Protein AF-A0A2E5SW04-F1 (afdb_monomer_lite)

Foldseek 3Di:
DKAWDADQDLPDDIDIDDDDCVVCVPDDDDDDPQQDADPVRAGHVVVVSRCCSVPHDPCPVVRDDD

Radius of gyration: 14.74 Å; chains: 1; bounding box: 36×22×36 Å

pLDDT: mean 82.5, std 13.59, range [42.25, 95.62]

Sequence (66 aa):
MITLNPLNEPSQSPSTGIASLEEVAFRTRKLPEEFRPGKDGNIPDSYKNYLTPLIGQETENIFTVS

Structure (mmCIF, N/CA/C/O backbone):
data_AF-A0A2E5SW04-F1
#
_entry.id   AF-A0A2E5SW04-F1
#
loop_
_atom_site.group_PDB
_atom_site.id
_atom_site.type_symbol
_atom_site.label_atom_id
_atom_site.label_alt_id
_atom_site.label_comp_id
_atom_site.label_asym_id
_atom_site.label_entity_id
_atom_site.label_seq_id
_atom_site.pdbx_PDB_ins_code
_atom_site.Cartn_x
_atom_site.Cartn_y
_atom_site.Cartn_z
_atom_site.occupancy
_atom_site.B_iso_or_equiv
_atom_site.auth_seq_id
_atom_site.auth_comp_id
_atom_site.auth_asym_id
_atom_site.auth_atom_id
_atom_site.pdbx_PDB_model_num
ATOM 1 N N . MET A 1 1 ? -8.744 -0.090 15.226 1.00 88.81 1 MET A N 1
ATOM 2 C CA . MET A 1 1 ? -7.624 -0.840 14.623 1.00 88.81 1 MET A CA 1
ATOM 3 C C . MET A 1 1 ? -6.436 0.095 14.494 1.00 88.81 1 MET A C 1
ATOM 5 O O . MET A 1 1 ? -6.625 1.216 14.038 1.00 88.81 1 MET A O 1
ATOM 9 N N . ILE A 1 2 ? -5.251 -0.326 14.940 1.00 93.00 2 ILE A N 1
ATOM 10 C CA . ILE A 1 2 ? -4.018 0.450 14.746 1.00 93.00 2 ILE A CA 1
ATOM 11 C C . ILE A 1 2 ? -3.609 0.317 13.276 1.00 93.00 2 ILE A C 1
ATOM 13 O O . ILE A 1 2 ? -3.631 -0.788 12.732 1.00 93.00 2 ILE A O 1
ATOM 17 N N . THR A 1 3 ? -3.255 1.426 12.634 1.00 91.12 3 THR A N 1
ATOM 18 C CA . THR A 1 3 ? -2.791 1.467 11.241 1.00 91.12 3 THR A CA 1
ATOM 19 C C . THR A 1 3 ? -1.384 2.042 11.159 1.00 91.12 3 THR A C 1
ATOM 21 O O . THR A 1 3 ? -0.965 2.799 12.030 1.00 91.12 3 THR A O 1
ATOM 24 N N . LEU A 1 4 ? -0.659 1.711 10.091 1.00 89.88 4 LEU A N 1
ATOM 25 C CA . LEU A 1 4 ? 0.576 2.402 9.722 1.00 89.88 4 LEU A CA 1
ATOM 26 C C . LEU A 1 4 ? 0.230 3.514 8.735 1.00 89.88 4 LEU A C 1
ATOM 28 O O . LEU A 1 4 ? -0.441 3.253 7.730 1.00 89.88 4 LEU A O 1
ATOM 32 N N . ASN A 1 5 ? 0.658 4.736 9.035 1.00 87.94 5 ASN A N 1
ATOM 33 C CA . ASN A 1 5 ? 0.490 5.853 8.114 1.00 87.94 5 ASN A CA 1
ATOM 34 C C . ASN A 1 5 ? 1.454 5.691 6.924 1.00 87.94 5 ASN A C 1
ATOM 36 O O . ASN A 1 5 ? 2.529 5.109 7.098 1.00 87.94 5 ASN A O 1
ATOM 40 N N . PRO A 1 6 ? 1.093 6.178 5.723 1.00 82.50 6 PRO A N 1
ATOM 41 C CA . PRO A 1 6 ? 1.978 6.122 4.564 1.00 82.50 6 PRO A CA 1
ATOM 42 C C . PRO A 1 6 ? 3.326 6.797 4.840 1.00 82.50 6 PRO A C 1
ATOM 44 O O . PRO A 1 6 ? 3.375 7.871 5.443 1.00 82.50 6 PRO A O 1
ATOM 47 N N . LEU A 1 7 ? 4.402 6.162 4.373 1.00 82.88 7 LEU A N 1
ATOM 48 C CA . LEU A 1 7 ?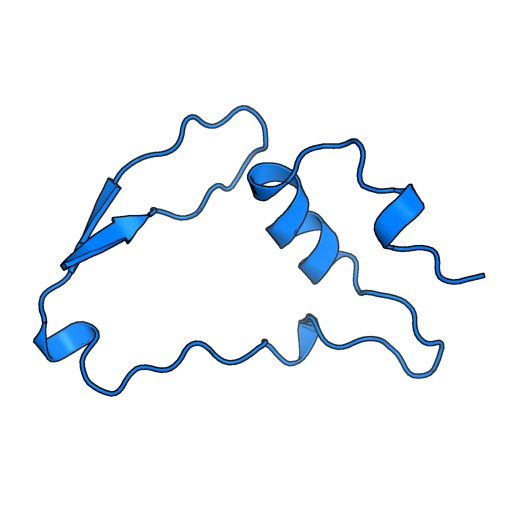 5.727 6.768 4.308 1.00 82.88 7 LEU A CA 1
ATOM 49 C C . LEU A 1 7 ? 5.878 7.405 2.931 1.00 82.88 7 LEU A C 1
ATOM 51 O O . LEU A 1 7 ? 5.737 6.717 1.921 1.00 82.88 7 LEU A O 1
ATOM 55 N N . ASN A 1 8 ? 6.141 8.706 2.899 1.00 78.00 8 ASN A N 1
ATOM 56 C CA . ASN A 1 8 ? 6.343 9.443 1.653 1.00 78.00 8 ASN A CA 1
ATOM 57 C C . ASN A 1 8 ? 7.830 9.543 1.291 1.00 78.00 8 ASN A C 1
ATOM 59 O O . ASN A 1 8 ? 8.161 9.709 0.122 1.00 78.00 8 ASN A O 1
ATOM 63 N N . GLU A 1 9 ? 8.718 9.425 2.283 1.00 75.38 9 GLU A N 1
ATOM 64 C CA . GLU A 1 9 ? 10.166 9.522 2.104 1.00 75.38 9 GLU A CA 1
ATOM 65 C C . GLU A 1 9 ? 10.903 8.423 2.889 1.00 75.38 9 GLU A C 1
ATOM 67 O O . GLU A 1 9 ? 10.462 8.058 3.981 1.00 75.38 9 GLU A O 1
ATOM 72 N N . PRO A 1 10 ? 12.051 7.915 2.395 1.00 71.31 10 PRO A N 1
ATOM 73 C CA . PRO A 1 10 ? 12.819 6.865 3.078 1.00 71.31 10 PRO A CA 1
ATOM 74 C C . PRO A 1 10 ? 13.362 7.259 4.458 1.00 71.31 10 PRO A C 1
ATOM 76 O O . PRO A 1 10 ? 13.589 6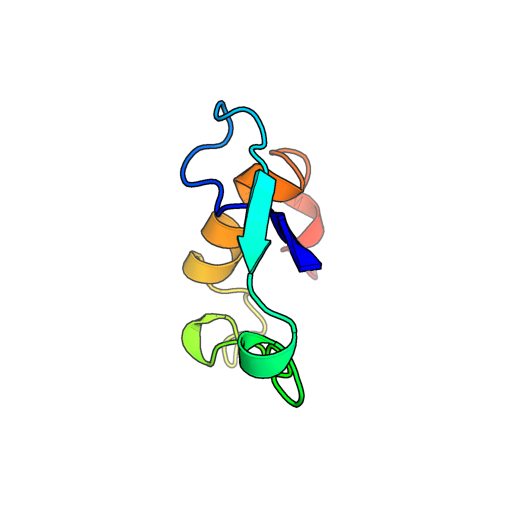.400 5.303 1.00 71.31 10 PRO A O 1
ATOM 79 N N . SER A 1 11 ? 13.586 8.552 4.695 1.00 75.94 11 SER A N 1
ATOM 80 C CA . SER A 1 11 ? 14.060 9.097 5.974 1.00 75.94 11 SER A CA 1
ATOM 81 C C . SER A 1 11 ? 12.936 9.300 6.996 1.00 75.94 11 SER A C 1
ATOM 83 O O . SER A 1 11 ? 13.206 9.622 8.157 1.00 75.94 11 SER A O 1
ATOM 85 N N . GLN A 1 12 ? 11.673 9.138 6.589 1.00 79.75 12 GLN A N 1
ATOM 86 C CA . GLN A 1 12 ? 10.525 9.364 7.452 1.00 79.75 12 GLN A 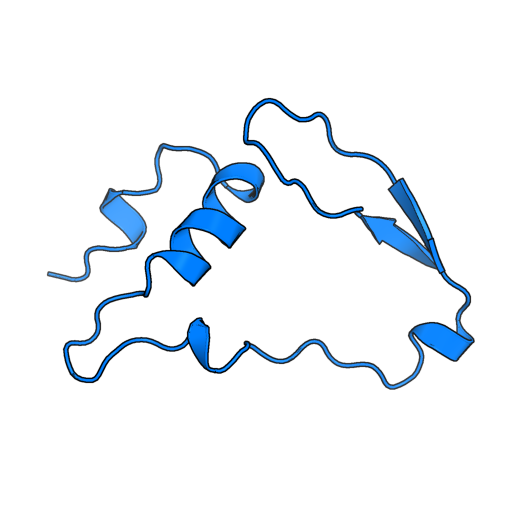CA 1
ATOM 87 C C . GLN A 1 12 ? 10.402 8.240 8.483 1.00 79.75 12 GLN A C 1
ATOM 89 O O . GLN A 1 12 ? 10.337 7.058 8.151 1.00 79.75 12 GLN A O 1
ATOM 94 N N . SER A 1 13 ? 10.311 8.612 9.760 1.00 81.62 13 SER A N 1
ATOM 95 C CA . SER A 1 13 ? 10.037 7.638 10.817 1.00 81.62 13 SER A CA 1
ATOM 96 C C . SER A 1 13 ? 8.601 7.104 10.704 1.00 81.62 13 SER A C 1
ATOM 98 O O . SER A 1 13 ? 7.674 7.898 10.502 1.00 81.62 13 SER A O 1
ATOM 100 N N . PRO A 1 14 ? 8.381 5.787 10.883 1.00 84.25 14 PRO A N 1
ATOM 101 C CA . PRO A 1 14 ? 7.044 5.215 10.945 1.00 84.25 14 PRO A CA 1
ATOM 102 C C . PRO A 1 14 ? 6.183 5.909 11.996 1.00 84.25 14 PRO A C 1
ATOM 104 O O . PRO A 1 14 ? 6.617 6.150 13.122 1.00 84.25 14 PRO A O 1
ATOM 107 N N . SER A 1 15 ? 4.936 6.197 11.633 1.00 90.31 15 SER A N 1
ATOM 108 C CA . SER A 1 15 ? 3.929 6.693 12.567 1.00 90.31 15 SER A CA 1
ATOM 109 C C . SER A 1 15 ? 2.675 5.837 12.493 1.00 90.31 15 SER A C 1
ATOM 111 O O . SER A 1 15 ? 2.366 5.219 11.468 1.00 90.31 15 SER A O 1
ATOM 113 N N . THR A 1 16 ? 1.964 5.781 13.614 1.00 93.44 16 THR A N 1
ATOM 114 C CA . THR A 1 16 ? 0.724 5.022 13.727 1.00 93.44 16 THR A CA 1
ATOM 115 C C . THR A 1 16 ? -0.483 5.939 13.603 1.00 93.44 16 THR A C 1
ATOM 117 O O . THR A 1 16 ? -0.442 7.122 13.943 1.00 93.44 16 THR A O 1
ATOM 120 N N . GLY A 1 17 ? -1.563 5.379 13.078 1.00 92.62 17 GLY A N 1
ATOM 121 C CA . GLY A 1 17 ? -2.884 5.985 13.034 1.00 92.62 17 GLY A CA 1
ATOM 122 C C . GLY A 1 17 ? -3.914 5.065 13.680 1.00 92.62 17 GLY A C 1
ATOM 123 O O . GLY A 1 17 ? -3.615 3.934 14.082 1.00 92.62 17 GLY A O 1
ATOM 124 N N . ILE A 1 18 ? -5.145 5.557 13.777 1.00 95.12 18 ILE A N 1
ATOM 125 C CA . ILE A 1 18 ? -6.283 4.790 14.276 1.00 95.12 18 ILE A CA 1
ATOM 126 C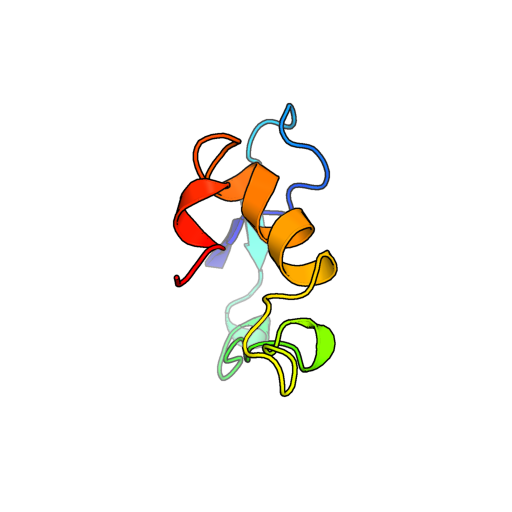 C . ILE A 1 18 ? -7.386 4.859 13.227 1.00 95.12 18 ILE A C 1
ATOM 128 O O . ILE A 1 18 ? -7.767 5.943 12.801 1.00 95.12 18 ILE A O 1
ATOM 132 N N . ALA A 1 19 ? -7.909 3.694 12.855 1.00 93.00 19 ALA A N 1
ATOM 133 C CA . ALA A 1 19 ? -9.131 3.554 12.072 1.00 93.00 19 ALA A CA 1
ATOM 134 C C . ALA A 1 19 ? -10.177 2.774 12.878 1.00 93.00 19 ALA A C 1
ATOM 136 O O . ALA A 1 19 ? -9.836 1.883 13.674 1.00 93.00 19 ALA A O 1
ATOM 137 N N . SER A 1 20 ? -11.451 3.090 12.686 1.00 95.62 20 SER A N 1
ATOM 138 C CA . SER A 1 20 ? -12.562 2.315 13.239 1.00 95.62 20 SER A CA 1
ATOM 139 C C . SER A 1 20 ? -12.602 0.911 12.625 1.00 95.62 20 SER A C 1
ATOM 141 O O . SER A 1 20 ? -12.068 0.664 11.543 1.00 95.62 20 SER A O 1
ATOM 143 N N . LEU A 1 21 ? -13.219 -0.046 13.327 1.00 94.00 21 LEU A N 1
ATOM 144 C CA . LEU A 1 21 ? -13.385 -1.398 12.783 1.00 94.00 21 LEU A CA 1
ATOM 145 C C . LEU A 1 21 ? -14.339 -1.416 11.588 1.00 94.00 21 LEU A C 1
ATOM 147 O O . LEU A 1 21 ? -14.119 -2.190 10.669 1.00 94.00 21 LEU A O 1
ATOM 151 N N . GLU A 1 22 ? -15.347 -0.547 11.577 1.00 94.38 22 GLU A N 1
ATOM 152 C CA . GLU A 1 22 ? -16.281 -0.400 10.459 1.00 94.38 22 GLU A CA 1
ATOM 153 C C . GLU A 1 22 ? -15.570 0.054 9.176 1.00 94.38 22 GLU A C 1
ATOM 155 O O . GLU A 1 22 ? -15.807 -0.506 8.109 1.00 94.38 22 GLU A O 1
ATOM 160 N N . GLU A 1 23 ? -14.626 0.997 9.276 1.00 90.75 23 GLU A N 1
ATOM 161 C CA . GLU A 1 23 ? -13.869 1.499 8.120 1.00 90.75 23 GLU A CA 1
ATOM 162 C C . GLU A 1 23 ? -12.985 0.438 7.460 1.00 90.75 23 GLU A C 1
ATOM 164 O O . GLU A 1 23 ? -12.715 0.531 6.263 1.00 90.75 23 GLU A O 1
ATOM 169 N N . VAL A 1 24 ? -12.511 -0.549 8.220 1.00 91.94 24 VAL A N 1
ATOM 170 C CA . VAL A 1 24 ? -11.599 -1.597 7.729 1.00 91.94 24 VAL A CA 1
ATOM 171 C C . VAL A 1 24 ? -12.292 -2.941 7.526 1.00 91.94 24 VAL A C 1
ATOM 173 O O . VAL A 1 24 ? -11.762 -3.800 6.818 1.00 91.94 24 VAL A O 1
ATOM 176 N N . ALA A 1 25 ? -13.475 -3.131 8.112 1.00 91.25 25 ALA A N 1
ATOM 177 C CA . ALA A 1 25 ? -14.280 -4.323 7.919 1.00 91.25 25 ALA A CA 1
ATOM 178 C C . ALA A 1 25 ? -14.568 -4.499 6.426 1.00 91.25 25 ALA A C 1
ATOM 180 O O . ALA A 1 25 ? -14.957 -3.565 5.728 1.00 91.25 25 ALA A O 1
ATOM 181 N N . PHE A 1 26 ? -14.322 -5.707 5.920 1.00 87.31 26 PHE A N 1
ATOM 182 C CA . PHE A 1 26 ? -14.503 -6.069 4.510 1.00 87.31 26 PHE A CA 1
ATOM 183 C C . PHE A 1 26 ? -13.638 -5.289 3.500 1.00 87.31 26 PHE A C 1
ATOM 185 O O . PHE A 1 26 ? -13.779 -5.496 2.293 1.00 87.31 26 PHE A O 1
ATOM 192 N N . ARG A 1 27 ? -12.696 -4.441 3.945 1.00 87.19 27 ARG A N 1
ATOM 193 C CA . ARG A 1 27 ? -11.719 -3.808 3.051 1.00 87.19 27 ARG A CA 1
ATOM 194 C C . ARG A 1 27 ? -10.508 -4.711 2.856 1.00 87.19 27 ARG A C 1
ATOM 196 O O . ARG A 1 27 ? -9.657 -4.841 3.730 1.00 87.19 27 ARG A O 1
ATOM 203 N N . THR A 1 28 ? -10.379 -5.276 1.662 1.00 89.69 28 THR A N 1
ATOM 204 C CA . THR A 1 28 ? -9.149 -5.946 1.221 1.00 89.69 28 THR A CA 1
ATOM 205 C C . THR A 1 28 ? -8.334 -4.991 0.357 1.00 89.69 28 THR A C 1
ATOM 207 O O . THR A 1 28 ? -8.829 -4.498 -0.658 1.00 89.69 28 THR A O 1
ATOM 210 N N . ARG A 1 29 ? -7.073 -4.736 0.727 1.00 88.75 29 ARG A N 1
ATOM 211 C CA . ARG A 1 29 ? -6.146 -4.001 -0.143 1.00 88.75 29 ARG A CA 1
ATOM 212 C C . ARG A 1 29 ? -5.827 -4.863 -1.362 1.00 88.75 29 ARG A C 1
ATOM 214 O O . ARG A 1 29 ? -5.295 -5.960 -1.221 1.00 88.75 29 ARG A O 1
ATOM 221 N N . LYS A 1 30 ? -6.172 -4.368 -2.548 1.00 91.75 30 LYS A N 1
ATOM 222 C CA . LYS A 1 30 ? -5.791 -4.971 -3.829 1.00 91.75 30 LYS A CA 1
ATOM 223 C C . LYS A 1 30 ? -4.543 -4.274 -4.352 1.00 91.75 30 LYS A C 1
ATOM 225 O O . LYS A 1 30 ? -4.352 -3.093 -4.074 1.00 91.75 30 LYS A O 1
ATOM 230 N N . LEU A 1 31 ? -3.729 -4.996 -5.118 1.00 90.50 31 LEU A N 1
ATOM 231 C CA . LEU A 1 31 ? -2.618 -4.386 -5.839 1.00 90.50 31 LEU A CA 1
ATOM 232 C C . LEU A 1 31 ? -3.186 -3.394 -6.877 1.00 90.50 31 LEU A C 1
ATOM 234 O O . LEU A 1 31 ? -3.985 -3.830 -7.718 1.00 90.50 31 LEU A O 1
ATOM 238 N N . PRO A 1 32 ? -2.817 -2.099 -6.813 1.00 93.00 32 PRO A N 1
ATOM 239 C CA . PRO A 1 32 ? -3.199 -1.111 -7.817 1.00 93.00 32 PRO A CA 1
ATOM 240 C C . PRO A 1 32 ? -2.736 -1.523 -9.218 1.00 93.00 32 PRO A C 1
ATOM 242 O O . PRO A 1 32 ? -1.745 -2.241 -9.371 1.00 93.00 32 PRO A O 1
ATOM 245 N N . GLU A 1 33 ? -3.464 -1.109 -10.252 1.00 93.38 33 GLU A N 1
ATOM 246 C CA . GLU A 1 33 ? -3.148 -1.522 -11.626 1.00 93.38 33 GLU A CA 1
ATOM 247 C C . GLU A 1 33 ? -1.825 -0.929 -12.101 1.00 93.38 33 GLU A C 1
ATOM 249 O O . GLU A 1 33 ? -1.047 -1.612 -12.761 1.00 93.38 33 GLU A O 1
ATOM 254 N N . GLU A 1 34 ? -1.531 0.294 -11.673 1.00 92.50 34 GLU A N 1
ATOM 255 C CA . GLU A 1 34 ? -0.287 1.011 -11.920 1.00 92.50 34 GLU A CA 1
ATOM 256 C C . GLU A 1 34 ? 0.941 0.358 -11.275 1.00 92.50 34 GLU A C 1
ATOM 258 O O . GLU A 1 34 ? 2.060 0.747 -11.597 1.00 92.50 34 GLU A O 1
ATOM 263 N N . PHE A 1 35 ? 0.754 -0.602 -10.362 1.00 93.12 35 PHE A N 1
ATOM 264 C CA . PHE A 1 35 ? 1.842 -1.368 -9.747 1.00 93.12 35 PHE A CA 1
ATOM 265 C C . PHE A 1 35 ? 2.066 -2.724 -10.422 1.00 93.12 35 PHE A C 1
ATOM 267 O O . PHE A 1 35 ? 3.018 -3.429 -10.085 1.00 93.12 35 PHE A O 1
ATOM 274 N N . ARG A 1 36 ? 1.192 -3.127 -11.353 1.00 91.44 36 ARG A N 1
ATOM 275 C CA . ARG A 1 36 ? 1.336 -4.408 -12.051 1.00 91.44 36 ARG A CA 1
ATOM 276 C C . ARG A 1 36 ? 2.524 -4.353 -13.017 1.00 91.44 36 ARG A C 1
ATOM 278 O O . ARG A 1 36 ? 2.703 -3.332 -13.677 1.00 91.44 36 ARG A O 1
ATOM 285 N N . PRO A 1 37 ? 3.301 -5.443 -13.148 1.00 90.75 37 PRO A N 1
ATOM 286 C CA . PRO A 1 37 ? 4.366 -5.519 -14.136 1.00 90.75 37 PRO A CA 1
ATOM 287 C C . PRO A 1 37 ? 3.876 -5.235 -15.558 1.00 90.75 37 PRO A C 1
ATOM 289 O O . PRO A 1 37 ? 2.757 -5.604 -15.935 1.00 90.75 37 PRO A O 1
ATOM 292 N N . GLY A 1 38 ? 4.740 -4.602 -16.347 1.00 87.50 38 GLY A N 1
ATOM 293 C CA . GLY A 1 38 ? 4.529 -4.429 -17.777 1.00 87.50 38 GLY A CA 1
ATOM 294 C C . GLY A 1 38 ? 4.545 -5.764 -18.527 1.00 87.50 38 GLY A C 1
ATOM 295 O O . GLY A 1 38 ? 4.847 -6.826 -17.981 1.00 87.50 38 GLY A O 1
ATOM 296 N N . LYS A 1 39 ? 4.235 -5.718 -19.827 1.00 88.44 39 LYS A N 1
ATOM 297 C CA . LYS A 1 39 ? 4.311 -6.905 -20.704 1.00 88.44 39 LYS A CA 1
ATOM 298 C C . LYS A 1 39 ? 5.731 -7.468 -20.830 1.00 88.44 39 LYS A C 1
ATOM 300 O O . LYS A 1 39 ? 5.898 -8.623 -21.197 1.00 88.44 39 LYS A O 1
ATOM 305 N N . ASP A 1 40 ? 6.721 -6.634 -20.559 1.00 87.38 40 ASP A N 1
ATOM 306 C CA . ASP A 1 40 ? 8.146 -6.941 -20.486 1.00 87.38 40 ASP A CA 1
ATOM 307 C C . ASP A 1 40 ? 8.561 -7.571 -19.145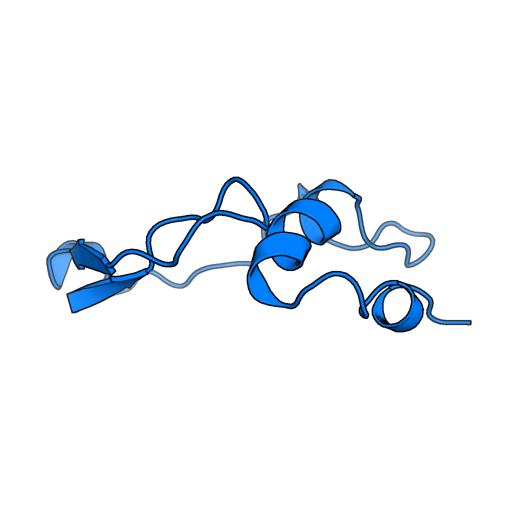 1.00 87.38 40 ASP A C 1
ATOM 309 O O . ASP A 1 40 ? 9.727 -7.903 -18.967 1.00 87.38 40 ASP A O 1
ATOM 313 N N . GLY A 1 41 ? 7.627 -7.740 -18.202 1.00 85.62 41 GLY A N 1
ATOM 314 C CA . GLY A 1 41 ? 7.902 -8.257 -16.863 1.00 85.62 41 GLY A CA 1
ATOM 315 C C . GLY A 1 41 ? 8.510 -7.223 -15.914 1.00 85.62 41 GLY A C 1
ATOM 316 O O . GLY A 1 41 ? 8.735 -7.539 -14.746 1.00 85.62 41 GLY A O 1
ATOM 317 N N . ASN A 1 42 ? 8.729 -5.986 -16.371 1.00 86.81 42 ASN A N 1
ATOM 318 C CA . ASN A 1 42 ? 9.347 -4.950 -15.558 1.00 86.81 42 ASN A CA 1
ATOM 319 C C . ASN A 1 42 ? 8.366 -4.390 -14.535 1.00 86.81 42 ASN A C 1
ATOM 321 O O . ASN A 1 42 ? 7.211 -4.081 -14.838 1.00 86.81 42 ASN A O 1
ATOM 325 N N . ILE A 1 43 ? 8.859 -4.217 -13.312 1.00 88.38 43 ILE A N 1
ATOM 326 C CA . ILE A 1 43 ? 8.101 -3.596 -12.234 1.00 88.38 43 ILE A CA 1
ATOM 327 C C . ILE A 1 43 ? 8.074 -2.069 -12.437 1.00 88.38 43 ILE A C 1
ATOM 329 O O . ILE A 1 43 ? 9.144 -1.470 -12.594 1.00 88.38 43 ILE A O 1
ATOM 333 N N . PRO A 1 44 ? 6.890 -1.423 -12.409 1.00 90.88 44 PRO A N 1
ATOM 334 C CA . PRO A 1 44 ? 6.776 0.022 -12.580 1.00 90.88 44 PRO A CA 1
ATOM 335 C C . PRO A 1 44 ? 7.488 0.811 -11.479 1.00 90.88 44 PRO A C 1
ATOM 337 O O . PRO A 1 44 ? 7.476 0.420 -10.308 1.00 90.88 44 PRO A O 1
ATOM 340 N N . ASP A 1 45 ? 8.028 1.979 -11.827 1.00 89.56 45 ASP A N 1
ATOM 341 C CA . ASP A 1 45 ? 8.700 2.861 -10.863 1.00 89.56 45 ASP A CA 1
ATOM 342 C C . ASP A 1 45 ? 7.756 3.361 -9.763 1.00 89.56 45 ASP A C 1
ATOM 344 O O . ASP A 1 45 ? 8.179 3.557 -8.630 1.00 89.56 45 ASP A O 1
ATOM 348 N N . SER A 1 46 ? 6.458 3.486 -10.052 1.00 90.50 46 SER A N 1
ATOM 349 C CA . SER A 1 46 ? 5.422 3.770 -9.052 1.00 90.50 46 SER A CA 1
ATOM 350 C C . SER A 1 46 ? 5.406 2.728 -7.926 1.00 90.50 46 SER A C 1
ATOM 352 O O . SER A 1 46 ? 5.292 3.093 -6.755 1.00 90.50 46 SER A O 1
ATOM 354 N N . TYR A 1 47 ? 5.575 1.443 -8.257 1.00 90.44 47 TYR A N 1
ATOM 355 C CA . TYR A 1 47 ? 5.619 0.374 -7.265 1.00 90.44 47 TYR A CA 1
ATOM 356 C C . TYR A 1 47 ? 6.954 0.345 -6.523 1.00 90.44 47 TYR A C 1
ATOM 358 O O . TYR A 1 47 ? 6.964 0.191 -5.302 1.00 90.44 47 TYR A O 1
ATOM 366 N N . LYS A 1 48 ? 8.072 0.571 -7.230 1.00 87.62 48 LYS A N 1
ATOM 367 C CA . LYS A 1 48 ? 9.393 0.713 -6.596 1.00 87.62 48 LYS A CA 1
ATOM 368 C C . LYS A 1 48 ? 9.374 1.844 -5.570 1.00 87.62 48 LYS A C 1
ATOM 370 O O . LYS A 1 48 ? 9.683 1.607 -4.413 1.00 87.62 48 LYS A O 1
ATOM 375 N N . ASN A 1 49 ? 8.896 3.029 -5.950 1.00 87.25 49 ASN A N 1
ATOM 376 C CA . ASN A 1 49 ? 8.806 4.200 -5.074 1.00 87.25 49 ASN A CA 1
ATOM 377 C C . ASN A 1 49 ? 7.921 3.956 -3.848 1.00 87.25 49 ASN A C 1
ATOM 379 O O . ASN A 1 49 ? 8.253 4.415 -2.759 1.00 87.25 49 ASN A O 1
ATOM 383 N N . TYR A 1 50 ? 6.821 3.215 -4.008 1.00 87.38 50 TYR A N 1
ATOM 384 C CA . TYR A 1 50 ? 5.969 2.815 -2.887 1.00 87.38 50 TYR A CA 1
ATOM 385 C C . TYR A 1 50 ? 6.691 1.879 -1.904 1.00 87.38 50 TYR A C 1
ATOM 387 O O . TYR A 1 50 ? 6.504 1.986 -0.692 1.00 87.38 50 TYR A O 1
ATOM 395 N N . LEU A 1 51 ? 7.512 0.958 -2.415 1.00 86.00 51 LEU A N 1
ATOM 396 C CA . LEU A 1 51 ? 8.213 -0.035 -1.607 1.00 86.00 51 LEU A CA 1
ATOM 397 C C . LEU A 1 51 ? 9.511 0.487 -0.987 1.00 86.00 51 LEU A C 1
ATOM 399 O O . LEU A 1 51 ? 9.801 0.119 0.147 1.00 86.00 51 LEU A O 1
ATOM 403 N N . THR A 1 52 ? 10.272 1.345 -1.669 1.00 85.38 52 THR A N 1
ATOM 404 C CA . THR A 1 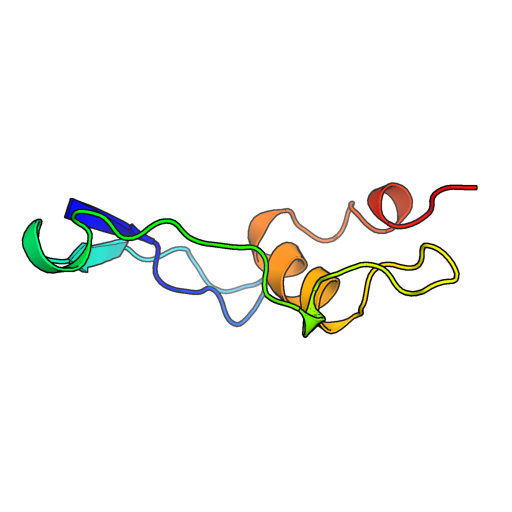52 ? 11.575 1.859 -1.209 1.00 85.38 52 THR A CA 1
ATOM 405 C C . THR A 1 52 ? 11.583 2.324 0.253 1.00 85.38 52 THR A C 1
ATOM 407 O O . THR A 1 52 ? 12.459 1.877 0.994 1.00 85.38 52 THR A O 1
ATOM 410 N N . PRO A 1 53 ? 10.636 3.154 0.740 1.00 83.56 53 PRO A N 1
ATOM 411 C CA . PRO A 1 53 ? 10.638 3.562 2.146 1.00 83.56 53 PRO A CA 1
ATOM 412 C C . PRO A 1 53 ? 10.246 2.435 3.121 1.00 83.56 53 PRO A C 1
ATOM 414 O O . PRO A 1 53 ? 10.488 2.558 4.317 1.00 83.56 53 PRO A O 1
ATOM 417 N N . LEU A 1 54 ? 9.642 1.342 2.642 1.00 83.38 54 LEU A N 1
ATOM 418 C CA . LEU A 1 54 ? 9.209 0.200 3.457 1.00 83.38 54 LEU A CA 1
ATOM 419 C C . LEU A 1 54 ? 10.291 -0.878 3.597 1.00 83.38 54 LEU A C 1
ATOM 421 O O . LEU A 1 54 ? 10.383 -1.506 4.649 1.00 83.38 54 LEU A O 1
ATOM 425 N N . ILE A 1 55 ? 11.067 -1.121 2.537 1.00 81.06 55 ILE A N 1
ATOM 426 C CA . ILE A 1 55 ? 12.037 -2.232 2.464 1.00 81.06 55 ILE A CA 1
ATOM 427 C C . ILE A 1 55 ? 13.496 -1.777 2.301 1.00 81.06 55 ILE A C 1
ATOM 429 O O . ILE A 1 55 ? 14.399 -2.601 2.416 1.00 81.06 55 ILE A O 1
ATOM 433 N N . GLY A 1 56 ? 13.744 -0.481 2.083 1.00 71.50 56 GLY A N 1
ATOM 434 C CA . GLY A 1 56 ? 15.083 0.097 1.947 1.00 71.50 56 GLY A CA 1
ATOM 435 C C . GLY A 1 56 ? 15.689 0.004 0.537 1.00 71.50 56 GLY A C 1
ATOM 436 O O . GLY A 1 56 ? 15.123 -0.591 -0.382 1.00 71.50 56 GLY A O 1
ATOM 437 N N . GLN A 1 57 ? 16.865 0.626 0.370 1.00 62.00 57 GLN A N 1
ATOM 438 C CA . GLN A 1 57 ? 17.582 0.753 -0.911 1.00 62.00 57 GLN A CA 1
ATOM 439 C C . GLN A 1 57 ? 18.259 -0.535 -1.408 1.00 62.00 57 GLN A C 1
ATOM 441 O O . GLN A 1 57 ? 18.545 -0.624 -2.597 1.00 62.00 57 GLN A O 1
ATOM 446 N N . GLU A 1 58 ? 18.481 -1.555 -0.569 1.00 56.56 58 GLU A N 1
ATOM 447 C CA . GLU A 1 58 ? 19.190 -2.792 -0.972 1.00 56.56 58 GLU A CA 1
ATOM 448 C C . GLU A 1 58 ? 18.391 -3.704 -1.928 1.00 56.56 58 GLU A C 1
ATOM 450 O O . GLU A 1 58 ? 18.716 -4.872 -2.135 1.00 56.56 58 GLU A O 1
ATOM 455 N N . THR A 1 59 ? 17.328 -3.182 -2.533 1.00 54.66 59 THR A N 1
ATOM 456 C CA . THR A 1 59 ? 16.343 -3.953 -3.288 1.00 54.66 59 THR A CA 1
ATOM 457 C C . THR A 1 59 ? 16.438 -3.777 -4.799 1.00 54.66 59 THR A C 1
ATOM 459 O O . THR A 1 59 ? 15.673 -4.417 -5.516 1.00 54.66 59 THR A O 1
ATOM 462 N N . GLU A 1 60 ? 17.417 -3.023 -5.316 1.00 54.09 60 GLU A N 1
ATOM 463 C CA . GLU A 1 60 ? 17.678 -2.944 -6.768 1.00 54.09 60 GLU A CA 1
ATOM 464 C C . GLU A 1 60 ? 17.864 -4.335 -7.409 1.00 54.09 60 GLU A C 1
ATOM 466 O O . GLU A 1 60 ? 17.427 -4.545 -8.538 1.00 54.09 60 GLU A O 1
ATOM 471 N N . ASN A 1 61 ? 18.388 -5.314 -6.657 1.00 52.66 61 ASN A N 1
ATOM 472 C CA . ASN A 1 61 ? 18.525 -6.716 -7.084 1.00 52.66 61 ASN A CA 1
ATOM 473 C C . ASN A 1 61 ? 17.239 -7.562 -6.970 1.00 52.66 61 ASN A C 1
ATOM 475 O O . ASN A 1 61 ? 17.210 -8.691 -7.446 1.00 52.66 61 ASN A O 1
ATOM 479 N N . ILE A 1 62 ? 16.186 -7.067 -6.313 1.00 57.75 62 ILE A N 1
ATOM 480 C CA . ILE A 1 62 ? 14.900 -7.775 -6.164 1.00 57.75 62 ILE A CA 1
ATOM 481 C C . ILE A 1 62 ? 13.977 -7.472 -7.356 1.00 57.75 62 ILE A C 1
ATOM 483 O O . ILE A 1 62 ? 13.101 -8.268 -7.689 1.00 57.75 62 ILE A O 1
ATOM 487 N N . PHE A 1 63 ? 14.182 -6.334 -8.027 1.00 58.53 63 PHE A N 1
ATOM 488 C CA . PHE A 1 63 ? 13.363 -5.889 -9.160 1.00 58.53 63 PHE A CA 1
ATOM 489 C C . PHE A 1 63 ? 13.912 -6.312 -10.532 1.00 58.53 63 PHE A C 1
ATOM 491 O O . PHE A 1 63 ? 13.265 -6.056 -11.547 1.00 58.53 63 PHE A O 1
ATOM 498 N N . THR A 1 64 ? 15.074 -6.964 -10.571 1.00 47.03 64 THR A N 1
ATOM 499 C CA . THR A 1 64 ? 15.703 -7.515 -11.774 1.00 47.03 64 THR A CA 1
ATOM 500 C C . THR A 1 64 ? 15.585 -9.038 -11.779 1.00 47.03 64 THR A C 1
ATOM 502 O O . THR A 1 64 ? 16.409 -9.758 -11.227 1.00 47.03 64 THR A O 1
ATOM 505 N N . VAL A 1 65 ? 14.550 -9.557 -12.439 1.00 46.75 65 VAL A N 1
ATOM 506 C CA . VAL A 1 65 ? 14.545 -10.955 -12.893 1.00 46.75 65 VAL A CA 1
ATOM 507 C C . VAL A 1 65 ? 15.310 -11.005 -14.215 1.00 46.75 65 VAL A C 1
ATOM 509 O O . VAL A 1 65 ? 14.832 -10.483 -15.219 1.00 46.75 65 VAL A O 1
ATOM 512 N N . SER A 1 66 ? 16.531 -11.551 -14.176 1.00 42.25 66 SER A N 1
ATOM 513 C CA . SER A 1 66 ? 17.298 -11.953 -15.368 1.00 42.25 66 SER A CA 1
ATOM 514 C C . SER A 1 66 ? 16.872 -13.337 -15.840 1.00 42.25 66 SER A C 1
ATOM 516 O O . SER A 1 66 ? 16.589 -14.180 -14.959 1.00 42.25 66 SER A O 1
#

Secondary structure (DSSP, 8-state):
-EEEPPP-STTPPP-EEE--HHHHTT-PPPPPGGGSPPTTSPPPHHHHHHHHHHH-GGGTTTS---